Protein AF-A0A139D0Y2-F1 (afdb_monomer_lite)

Foldseek 3Di:
DAEEEEADQDPVVVVVVCPPDDPVYDYHYHRDDVVSVVCCVVPVHPYYDD

Secondary structure (DSSP, 8-state):
-EEEEEE---HHHHHHHTTSS-TTEEEEEESSHHHHHHHHHHH--SEEE-

Structure (mmCIF, N/CA/C/O backbone):
data_AF-A0A139D0Y2-F1
#
_entry.id   AF-A0A139D0Y2-F1
#
loop_
_atom_site.group_PDB
_atom_site.id
_atom_site.type_symbol
_atom_site.label_atom_id
_atom_site.label_alt_id
_atom_site.label_comp_id
_atom_site.label_asym_id
_atom_site.label_entity_i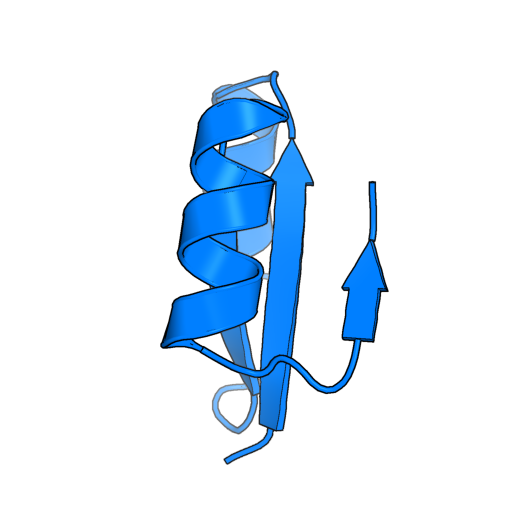d
_atom_site.label_seq_id
_atom_site.pdbx_PDB_ins_code
_atom_site.Cartn_x
_atom_site.Cartn_y
_atom_site.Cartn_z
_atom_site.occupancy
_atom_site.B_iso_or_equiv
_atom_site.auth_seq_id
_atom_site.auth_comp_id
_atom_site.auth_asym_id
_atom_site.auth_atom_id
_atom_site.pdbx_PDB_model_num
ATOM 1 N N . MET A 1 1 ? -5.575 -4.036 13.837 1.00 73.94 1 MET A N 1
ATOM 2 C CA . MET A 1 1 ? -5.180 -2.829 13.082 1.00 73.94 1 MET A CA 1
ATOM 3 C C . MET A 1 1 ? -5.995 -2.792 11.805 1.00 73.94 1 MET A C 1
ATOM 5 O O . MET A 1 1 ? -6.403 -3.861 11.359 1.00 73.94 1 MET A O 1
ATOM 9 N N . LYS A 1 2 ? -6.326 -1.606 11.286 1.00 89.88 2 LYS A N 1
ATOM 10 C CA . LYS A 1 2 ? -7.119 -1.502 10.054 1.00 89.88 2 LYS A CA 1
ATOM 11 C C . LYS A 1 2 ? -6.184 -1.514 8.852 1.00 89.88 2 LYS A C 1
ATOM 13 O O . LYS A 1 2 ? -5.212 -0.771 8.851 1.00 89.88 2 LYS A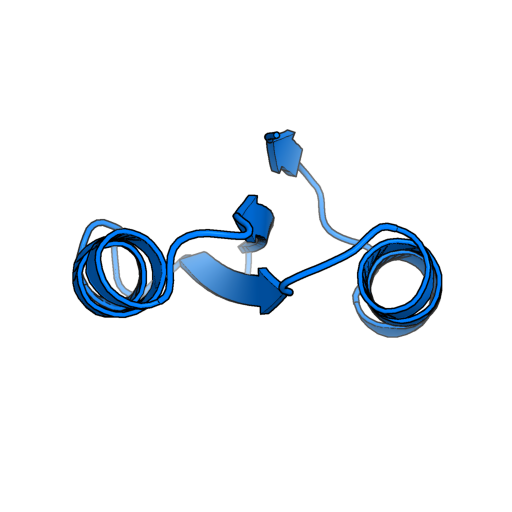 O 1
ATOM 18 N N . HIS A 1 3 ? -6.463 -2.347 7.854 1.00 93.75 3 HIS A N 1
ATOM 19 C CA . HIS A 1 3 ? -5.634 -2.455 6.650 1.00 93.75 3 HIS A CA 1
ATOM 20 C C . HIS A 1 3 ? -6.276 -1.710 5.479 1.00 93.75 3 HIS A C 1
ATOM 22 O O . HIS A 1 3 ? -7.443 -1.952 5.151 1.00 93.75 3 HIS A O 1
ATOM 28 N N . LEU A 1 4 ? -5.484 -0.856 4.832 1.00 94.75 4 LEU A N 1
ATOM 29 C CA . LEU A 1 4 ? -5.828 -0.149 3.602 1.00 94.75 4 LEU A CA 1
ATOM 30 C C . LEU A 1 4 ? -4.888 -0.595 2.477 1.00 94.75 4 LEU A C 1
ATOM 32 O O . LEU A 1 4 ? -3.667 -0.523 2.619 1.00 94.75 4 LEU A O 1
ATOM 36 N N . LEU A 1 5 ? -5.460 -1.024 1.351 1.00 96.31 5 LEU A N 1
ATOM 37 C CA . LEU A 1 5 ? -4.716 -1.299 0.122 1.00 96.31 5 LEU A CA 1
ATOM 38 C C . LEU A 1 5 ? -5.003 -0.206 -0.913 1.00 96.31 5 LEU A C 1
ATOM 40 O O . LEU A 1 5 ? -6.158 0.013 -1.277 1.00 96.31 5 LEU A O 1
ATOM 44 N N . ILE A 1 6 ? -3.950 0.444 -1.398 1.00 95.69 6 ILE A N 1
ATOM 45 C CA . ILE A 1 6 ? -4.000 1.457 -2.455 1.00 95.69 6 ILE A CA 1
ATOM 46 C C . ILE A 1 6 ? -3.290 0.906 -3.689 1.00 95.69 6 ILE A C 1
ATOM 48 O O . ILE A 1 6 ? -2.174 0.393 -3.579 1.00 95.69 6 ILE A O 1
ATOM 52 N N . VAL A 1 7 ? -3.926 1.007 -4.852 1.00 96.31 7 VAL A N 1
ATOM 53 C CA . VAL A 1 7 ? -3.296 0.716 -6.145 1.00 96.31 7 VAL A CA 1
ATOM 54 C C . VAL A 1 7 ? -3.002 2.048 -6.821 1.00 96.31 7 VAL A C 1
ATOM 56 O O . VAL A 1 7 ? -3.928 2.804 -7.043 1.00 96.31 7 VAL A O 1
ATOM 59 N N . GLU A 1 8 ? -1.740 2.344 -7.109 1.00 96.19 8 GLU A N 1
ATOM 60 C CA . GLU A 1 8 ? -1.312 3.628 -7.680 1.00 96.19 8 GLU A CA 1
ATOM 61 C C . GLU A 1 8 ? -0.084 3.391 -8.561 1.00 96.19 8 GLU A C 1
ATOM 63 O O . GLU A 1 8 ? 0.921 2.873 -8.070 1.00 96.19 8 GLU A O 1
ATOM 68 N N . ASP A 1 9 ? -0.146 3.729 -9.847 1.00 95.12 9 ASP A N 1
ATOM 69 C CA . ASP A 1 9 ? 0.936 3.473 -10.802 1.00 95.12 9 ASP A CA 1
ATOM 70 C C . ASP A 1 9 ? 1.978 4.601 -10.843 1.00 95.12 9 ASP A C 1
ATOM 72 O O . ASP A 1 9 ? 3.124 4.351 -11.235 1.00 95.12 9 ASP A O 1
ATOM 76 N N . ASP A 1 10 ? 1.644 5.800 -10.352 1.00 95.19 10 ASP A N 1
ATOM 77 C CA . ASP A 1 10 ? 2.581 6.914 -10.256 1.00 95.19 10 ASP A CA 1
ATOM 78 C C . ASP A 1 10 ? 3.471 6.814 -8.995 1.00 95.19 10 ASP A C 1
ATOM 80 O O . ASP A 1 10 ? 3.005 6.966 -7.858 1.00 95.19 10 ASP A O 1
ATOM 84 N N . PRO A 1 11 ? 4.796 6.621 -9.138 1.00 90.75 11 PRO A N 1
ATOM 85 C CA . PRO A 1 11 ? 5.698 6.478 -7.995 1.00 90.75 11 PRO A CA 1
ATOM 86 C C . PRO A 1 11 ? 5.815 7.757 -7.149 1.00 90.75 11 PRO A C 1
ATOM 88 O O . PRO A 1 11 ? 6.128 7.683 -5.955 1.00 90.75 11 PRO A O 1
ATOM 91 N N . GLY A 1 12 ? 5.558 8.928 -7.742 1.00 91.75 12 GLY A N 1
ATOM 92 C CA . GLY A 1 12 ? 5.502 10.201 -7.033 1.00 91.75 12 GLY A CA 1
ATOM 93 C C . GLY A 1 12 ? 4.343 10.229 -6.039 1.00 91.75 12 GLY A C 1
ATOM 94 O O . GLY A 1 12 ? 4.554 10.568 -4.871 1.00 91.75 12 GLY A O 1
ATOM 95 N N . LEU A 1 13 ? 3.156 9.797 -6.462 1.00 91.31 13 LEU A N 1
ATOM 96 C CA . LEU A 1 13 ? 1.969 9.682 -5.613 1.00 91.31 13 LEU A CA 1
ATOM 97 C C . LEU A 1 13 ? 2.122 8.593 -4.542 1.00 91.31 13 LEU A C 1
ATOM 99 O O . LEU A 1 13 ? 1.837 8.853 -3.369 1.00 91.31 13 LEU A O 1
ATOM 103 N N . GLN A 1 14 ? 2.690 7.427 -4.876 1.00 90.50 14 GLN A N 1
ATOM 104 C CA . GLN A 1 14 ? 2.929 6.356 -3.892 1.00 90.50 14 GLN A CA 1
ATOM 105 C C . GLN A 1 14 ? 3.765 6.816 -2.687 1.00 90.50 14 GLN A C 1
ATOM 107 O O . GLN A 1 14 ? 3.569 6.351 -1.559 1.00 90.50 14 GLN A O 1
ATOM 112 N N . SER A 1 15 ? 4.746 7.695 -2.920 1.00 86.81 15 SER A N 1
ATOM 113 C CA . SER A 1 15 ? 5.611 8.216 -1.857 1.00 86.81 15 SER A CA 1
ATOM 114 C C . SER A 1 15 ? 4.861 9.135 -0.888 1.00 86.81 15 SER A C 1
ATOM 116 O O . SER A 1 15 ? 5.141 9.115 0.310 1.00 86.81 15 SER A O 1
ATOM 118 N N . GLN A 1 16 ? 3.874 9.880 -1.390 1.00 87.69 16 GLN A N 1
ATOM 119 C CA . GLN A 1 16 ? 3.065 10.814 -0.609 1.00 87.69 16 GLN A CA 1
ATOM 120 C C . GLN A 1 16 ? 2.033 10.063 0.237 1.00 87.69 16 GLN A C 1
ATOM 122 O O . GLN A 1 16 ? 1.901 10.323 1.432 1.00 87.69 16 GLN A O 1
ATOM 127 N N . MET A 1 17 ? 1.373 9.061 -0.351 1.00 86.94 17 MET A N 1
ATOM 128 C CA . MET A 1 17 ? 0.298 8.293 0.290 1.00 86.94 17 MET A CA 1
ATOM 129 C C . MET A 1 17 ? 0.733 7.546 1.558 1.00 86.94 17 MET A C 1
ATOM 131 O O . MET A 1 17 ? -0.076 7.376 2.470 1.00 86.94 17 MET A O 1
ATOM 135 N N . ARG A 1 18 ? 2.006 7.133 1.659 1.00 74.50 18 ARG A N 1
ATOM 136 C CA . ARG A 1 18 ? 2.539 6.433 2.845 1.00 74.50 18 ARG A CA 1
ATOM 137 C C . ARG A 1 18 ? 2.457 7.247 4.14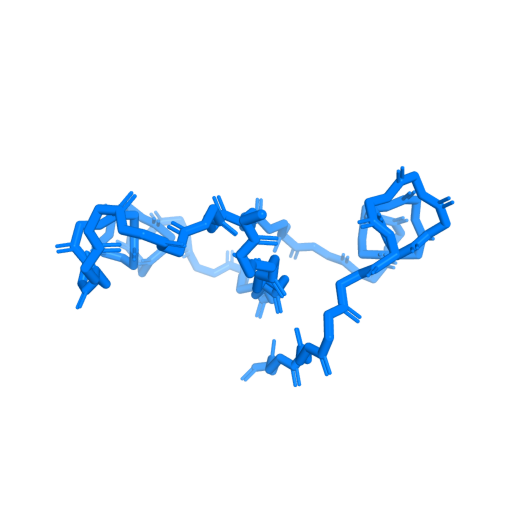1 1.00 74.50 18 ARG A C 1
ATOM 139 O O . ARG A 1 18 ? 2.505 6.651 5.209 1.00 74.50 18 ARG A O 1
ATOM 146 N N . TRP A 1 19 ? 2.322 8.570 4.053 1.00 80.56 19 TRP A N 1
ATOM 147 C CA . TRP A 1 19 ? 2.332 9.475 5.209 1.00 80.56 19 TRP A CA 1
ATOM 148 C C . TRP A 1 19 ? 0.982 10.153 5.470 1.00 80.56 19 TRP A C 1
ATOM 150 O O . TRP A 1 19 ? 0.865 10.951 6.395 1.00 80.56 19 TRP A O 1
ATOM 160 N N . CYS A 1 20 ? -0.035 9.877 4.650 1.00 83.88 20 CYS A N 1
ATOM 161 C CA . CYS A 1 20 ? -1.312 10.593 4.696 1.00 83.88 20 CYS A CA 1
ATOM 162 C C . CYS A 1 20 ? -2.295 10.070 5.752 1.00 83.88 20 CYS A C 1
ATOM 164 O O . CYS A 1 20 ? -3.283 10.745 6.041 1.00 83.88 20 CYS A O 1
ATOM 166 N N . PHE A 1 21 ? -2.066 8.877 6.297 1.00 87.69 21 PHE A N 1
ATOM 167 C CA . PHE A 1 21 ? -3.014 8.192 7.172 1.00 87.69 21 PHE A CA 1
ATOM 168 C C . PHE A 1 21 ? -2.507 8.128 8.610 1.00 87.69 21 PHE A C 1
ATOM 170 O O . PHE A 1 21 ? -1.308 8.213 8.872 1.00 87.69 21 PHE A O 1
ATOM 177 N N . SER A 1 22 ? -3.443 8.007 9.547 1.00 86.62 22 SER A N 1
ATOM 178 C CA . SER A 1 22 ? -3.141 7.878 10.967 1.00 86.62 22 SER A CA 1
ATOM 179 C C . SER A 1 22 ? -2.400 6.570 11.269 1.00 86.62 22 SER A C 1
ATOM 181 O O . SER A 1 22 ? -2.569 5.572 10.571 1.00 86.62 22 SER A O 1
ATOM 183 N N . GLU A 1 23 ? -1.589 6.566 12.331 1.00 85.81 23 GLU A N 1
ATOM 184 C CA . GLU A 1 23 ? -0.723 5.430 12.701 1.00 85.81 23 GLU A CA 1
ATOM 185 C C . GLU A 1 23 ? -1.490 4.131 13.036 1.00 85.81 23 GLU A C 1
ATOM 187 O O . GLU A 1 23 ? -0.901 3.054 13.076 1.00 85.81 23 GLU A O 1
ATOM 192 N N . ASP A 1 24 ? -2.806 4.199 13.268 1.00 90.44 24 ASP A N 1
ATOM 193 C CA . ASP A 1 24 ? -3.678 3.038 13.489 1.00 90.44 24 ASP A CA 1
ATOM 194 C C . ASP A 1 24 ? -4.113 2.323 12.191 1.00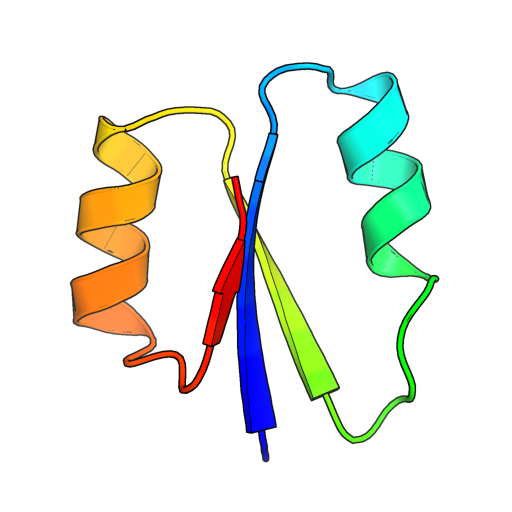 90.44 24 AS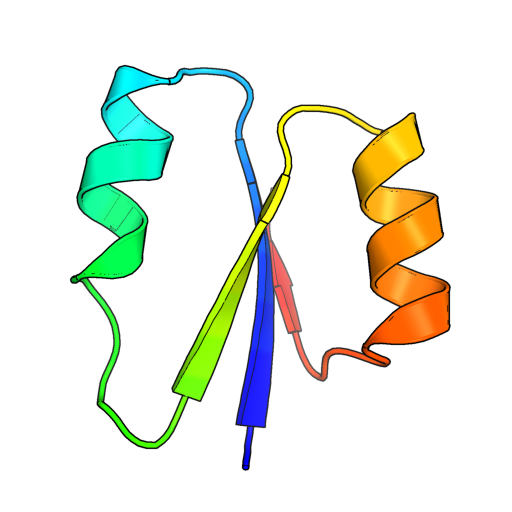P A C 1
ATOM 196 O O . ASP A 1 24 ? -4.759 1.263 12.251 1.00 90.44 24 ASP A O 1
ATOM 200 N N . ILE A 1 25 ? -3.749 2.882 11.029 1.00 91.06 25 ILE A N 1
ATOM 201 C CA . ILE A 1 25 ? -4.004 2.332 9.697 1.00 91.06 25 ILE A CA 1
ATOM 202 C C . ILE A 1 25 ? -2.695 1.812 9.097 1.00 91.06 25 ILE A C 1
ATOM 204 O O . ILE A 1 25 ? -1.768 2.568 8.818 1.00 91.06 25 ILE A O 1
ATOM 208 N N . GLU A 1 26 ? -2.647 0.512 8.819 1.00 91.75 26 GLU A N 1
ATOM 209 C CA . GLU A 1 26 ? -1.560 -0.080 8.045 1.00 91.75 26 GLU A CA 1
ATOM 210 C C . GLU A 1 26 ? -1.852 0.101 6.551 1.00 91.75 26 GLU A C 1
ATOM 212 O O . GLU A 1 26 ? -2.803 -0.470 6.004 1.00 91.75 26 GLU A O 1
ATOM 217 N N . VAL A 1 27 ? -1.040 0.928 5.894 1.00 92.44 27 VAL A N 1
ATOM 218 C CA . VAL A 1 27 ? -1.200 1.281 4.481 1.00 92.44 27 VAL A CA 1
ATOM 219 C C . VAL A 1 27 ? -0.250 0.451 3.626 1.00 92.44 27 VAL A C 1
ATOM 221 O O . VAL A 1 27 ? 0.969 0.508 3.779 1.00 92.44 27 VAL A O 1
ATOM 224 N N . SER A 1 28 ? -0.810 -0.289 2.673 1.00 94.25 28 SER A N 1
ATOM 225 C CA . SER A 1 28 ? -0.066 -0.986 1.626 1.00 94.25 28 SER A CA 1
ATOM 226 C C . SER A 1 28 ? -0.341 -0.342 0.276 1.00 94.25 28 SER A C 1
ATOM 228 O O . SER A 1 28 ? -1.493 -0.224 -0.127 1.00 94.25 28 SER A O 1
ATOM 230 N N . VAL A 1 29 ? 0.718 0.042 -0.434 1.00 95.19 29 VAL A N 1
ATOM 231 C CA . VAL A 1 29 ? 0.630 0.635 -1.775 1.00 95.19 29 VAL A CA 1
ATOM 232 C C . VAL A 1 29 ? 1.261 -0.318 -2.787 1.00 95.19 29 VAL A C 1
ATOM 234 O O . VAL A 1 29 ? 2.359 -0.828 -2.550 1.00 95.19 29 VAL A O 1
ATOM 237 N N . VAL A 1 30 ? 0.567 -0.574 -3.892 1.00 96.44 30 VAL A N 1
ATOM 238 C CA . VAL A 1 30 ? 1.003 -1.457 -4.983 1.00 96.44 30 VAL A CA 1
ATOM 239 C C . VAL A 1 30 ? 0.830 -0.761 -6.332 1.00 96.44 30 VAL A C 1
ATOM 241 O O . VAL A 1 30 ? -0.043 0.085 -6.474 1.00 96.44 30 VAL A O 1
ATOM 244 N N . ALA A 1 31 ? 1.653 -1.115 -7.321 1.00 96.44 31 ALA A N 1
ATOM 245 C CA . ALA A 1 31 ? 1.730 -0.369 -8.580 1.00 96.44 31 ALA A CA 1
ATOM 246 C C . ALA A 1 31 ? 0.794 -0.879 -9.682 1.00 96.44 31 ALA A C 1
ATOM 248 O O . ALA A 1 31 ? 0.569 -0.199 -10.676 1.00 96.44 31 ALA A O 1
ATOM 249 N N . ASP A 1 32 ? 0.298 -2.110 -9.558 1.00 96.06 32 ASP A N 1
ATOM 250 C CA . ASP A 1 32 ? -0.421 -2.752 -10.648 1.00 96.06 32 ASP A CA 1
ATOM 251 C C . ASP A 1 32 ? -1.446 -3.778 -10.160 1.00 96.06 32 ASP A C 1
ATOM 253 O O . ASP A 1 32 ? -1.508 -4.185 -8.996 1.00 96.06 32 ASP A O 1
ATOM 257 N N . ARG A 1 33 ? -2.257 -4.251 -11.105 1.00 96.56 33 ARG A N 1
ATOM 258 C CA . ARG A 1 33 ? -3.293 -5.253 -10.854 1.00 96.56 33 ARG A CA 1
ATOM 259 C C . ARG A 1 33 ? -2.737 -6.566 -10.293 1.00 96.56 33 ARG A C 1
ATOM 261 O O . ARG A 1 33 ? -3.396 -7.209 -9.476 1.00 96.56 33 ARG A O 1
ATOM 268 N N . THR A 1 34 ? -1.575 -7.011 -10.759 1.00 98.00 34 THR A N 1
ATOM 269 C CA . THR A 1 34 ? -1.008 -8.311 -10.374 1.00 98.00 34 THR A CA 1
ATOM 270 C C . THR A 1 34 ? -0.582 -8.291 -8.908 1.00 98.00 34 THR A C 1
ATOM 272 O O . THR A 1 34 ? -0.957 -9.173 -8.132 1.00 98.00 34 THR A O 1
ATOM 275 N N . SER A 1 35 ? 0.136 -7.244 -8.516 1.00 97.25 35 SER A N 1
ATOM 276 C CA . SER A 1 35 ? 0.546 -6.972 -7.143 1.00 97.25 35 SER A CA 1
ATOM 277 C C . SER A 1 35 ? -0.651 -6.682 -6.231 1.00 97.25 35 SER A C 1
ATOM 279 O O . SER A 1 35 ? -0.676 -7.188 -5.108 1.00 97.25 35 SER A O 1
ATOM 281 N N . ALA A 1 36 ? -1.697 -6.004 -6.719 1.00 96.75 36 ALA A N 1
ATOM 282 C CA . ALA A 1 36 ? -2.950 -5.811 -5.984 1.00 96.75 36 ALA A CA 1
ATOM 283 C C . ALA A 1 36 ? -3.660 -7.124 -5.649 1.00 96.75 36 ALA A C 1
ATOM 285 O O . ALA A 1 36 ? -4.054 -7.334 -4.505 1.00 96.75 36 ALA A O 1
ATOM 286 N N . LEU A 1 37 ? -3.775 -8.050 -6.604 1.00 97.12 37 LEU A N 1
ATOM 287 C CA . LEU A 1 37 ? -4.389 -9.356 -6.347 1.00 97.12 37 LEU A CA 1
ATOM 288 C C . LEU A 1 37 ? -3.586 -10.194 -5.344 1.00 97.12 37 LEU A C 1
ATOM 290 O O . LEU A 1 37 ? -4.172 -10.912 -4.532 1.00 97.12 37 LEU A O 1
ATOM 294 N N . ALA A 1 38 ? -2.255 -10.110 -5.388 1.00 97.81 38 ALA A N 1
ATOM 295 C CA . ALA A 1 38 ? -1.395 -10.769 -4.410 1.00 97.81 38 ALA A CA 1
ATOM 296 C C . ALA A 1 38 ? -1.549 -10.146 -3.011 1.00 97.81 38 ALA A C 1
ATOM 298 O O . ALA A 1 38 ? -1.680 -10.871 -2.024 1.00 97.81 38 ALA A O 1
ATOM 299 N N . ALA A 1 39 ? -1.576 -8.814 -2.925 1.00 96.50 39 ALA A N 1
ATOM 300 C CA . ALA A 1 39 ? -1.755 -8.082 -1.675 1.00 96.50 39 ALA A CA 1
ATOM 301 C C . ALA A 1 39 ? -3.139 -8.324 -1.061 1.00 96.50 39 ALA A C 1
ATOM 303 O O . ALA A 1 39 ? -3.220 -8.605 0.129 1.00 96.50 39 ALA A O 1
ATOM 304 N N . LEU A 1 40 ? -4.203 -8.320 -1.868 1.00 96.00 40 LEU A N 1
ATOM 305 C CA . LEU A 1 40 ? -5.575 -8.583 -1.428 1.00 96.00 40 LEU A CA 1
ATOM 306 C C . LEU A 1 40 ? -5.690 -9.929 -0.698 1.00 96.00 40 LEU A C 1
ATOM 308 O O . LEU A 1 40 ? -6.280 -10.000 0.373 1.00 96.00 40 LEU A O 1
ATOM 312 N N . ARG A 1 41 ? -5.080 -10.985 -1.253 1.00 95.50 41 ARG A N 1
ATOM 313 C CA . ARG A 1 41 ? -5.087 -12.334 -0.659 1.00 95.50 41 ARG A CA 1
ATOM 314 C C . ARG A 1 41 ? -4.219 -12.454 0.591 1.00 95.50 41 ARG A C 1
ATOM 316 O O . ARG A 1 41 ? -4.495 -13.299 1.429 1.00 95.50 41 ARG A O 1
ATOM 323 N N . ARG A 1 42 ? -3.138 -11.675 0.678 1.00 95.44 42 ARG A N 1
ATOM 324 C CA . ARG A 1 42 ? -2.182 -11.742 1.794 1.00 95.44 42 ARG A CA 1
ATOM 325 C C . ARG A 1 42 ? -2.626 -10.907 2.990 1.00 95.44 42 ARG A C 1
ATOM 327 O O . ARG A 1 42 ? -2.361 -11.288 4.122 1.00 95.44 42 ARG A O 1
ATOM 334 N N . LEU A 1 43 ? -3.200 -9.739 2.719 1.00 95.00 43 LEU A N 1
ATOM 335 C CA . LEU A 1 43 ? -3.429 -8.694 3.713 1.00 95.00 43 LEU A CA 1
ATOM 336 C C . LEU A 1 43 ? -4.881 -8.598 4.168 1.00 95.00 43 LEU A C 1
ATOM 338 O O . LEU A 1 43 ? -5.121 -7.952 5.183 1.00 95.00 43 LEU A O 1
ATOM 342 N N . GLU A 1 44 ? -5.817 -9.175 3.408 1.00 95.25 44 GLU A N 1
ATOM 343 C CA . GLU A 1 44 ? -7.262 -9.098 3.658 1.00 95.25 44 GLU A CA 1
ATOM 344 C C . GLU A 1 44 ? -7.716 -7.673 4.060 1.00 95.25 44 GLU A C 1
ATOM 346 O O . GLU A 1 44 ? -8.293 -7.472 5.131 1.00 95.25 44 GLU A O 1
ATOM 351 N N . PRO A 1 45 ? -7.406 -6.644 3.240 1.00 95.06 45 PRO A N 1
ATOM 352 C CA . PRO A 1 45 ? -7.677 -5.258 3.588 1.00 95.06 45 PRO A CA 1
ATOM 353 C C . PRO A 1 45 ? -9.178 -4.996 3.702 1.00 95.06 45 PRO A C 1
ATOM 355 O O . PRO A 1 45 ? -9.985 -5.526 2.940 1.00 95.06 45 PRO A O 1
ATOM 358 N N . GLN A 1 46 ? -9.552 -4.116 4.627 1.00 94.06 46 GLN A N 1
ATOM 359 C CA . GLN A 1 46 ? -10.956 -3.752 4.836 1.00 94.06 46 GLN A CA 1
ATOM 360 C C . GLN A 1 46 ? -11.465 -2.792 3.761 1.00 94.06 46 GLN A C 1
ATOM 362 O O . GLN A 1 46 ? -12.664 -2.732 3.498 1.00 94.06 46 GLN A O 1
ATOM 367 N N . VAL A 1 47 ? -10.555 -2.018 3.171 1.00 90.50 47 VAL A N 1
ATOM 368 C CA . VAL A 1 47 ? -10.847 -1.024 2.142 1.00 90.50 47 VAL A CA 1
ATOM 369 C C . VAL A 1 47 ? -9.786 -1.117 1.054 1.00 90.50 47 VAL A C 1
ATOM 371 O O . VAL A 1 47 ? -8.596 -1.277 1.338 1.00 90.50 47 VAL A O 1
ATOM 374 N N . VAL A 1 48 ? -10.236 -0.995 -0.191 1.00 85.12 48 VAL A N 1
ATOM 375 C CA . VAL A 1 48 ? -9.382 -0.881 -1.372 1.00 85.12 48 VAL A CA 1
ATOM 376 C C . VAL A 1 48 ? -9.770 0.393 -2.110 1.00 85.12 48 VAL A C 1
ATOM 378 O O . VAL A 1 48 ? -10.958 0.623 -2.336 1.00 85.12 48 VAL A O 1
ATOM 381 N N . THR A 1 49 ? -8.782 1.200 -2.489 1.00 85.81 49 THR A N 1
ATOM 382 C CA . THR A 1 49 ? -8.966 2.341 -3.397 1.00 85.81 49 THR A CA 1
ATOM 383 C C . THR A 1 49 ? -7.990 2.242 -4.567 1.00 85.81 49 THR A C 1
ATOM 385 O O . THR A 1 49 ? -6.903 1.673 -4.424 1.00 85.81 49 THR A O 1
ATOM 388 N N . LEU A 1 50 ? -8.437 2.734 -5.720 1.00 85.19 50 LEU A N 1
ATOM 389 C CA . LEU A 1 50 ? -7.726 2.764 -6.999 1.00 85.19 50 LEU A CA 1
ATOM 390 C C . LEU A 1 50 ? -7.271 4.187 -7.315 1.00 85.19 50 LEU A C 1
ATOM 392 O O . LEU A 1 50 ? -7.918 5.116 -6.773 1.00 85.19 50 LEU A O 1
#

Radius of gyration: 10.2 Å; chains: 1; bounding box: 17×23×24 Å

pLDDT: mean 91.78, std 5.59, range [73.94, 98.0]

Sequence (50 aa):
MKHLLIVEDDPGLQSQMRWCFSEDIEVSVVADRTSALAA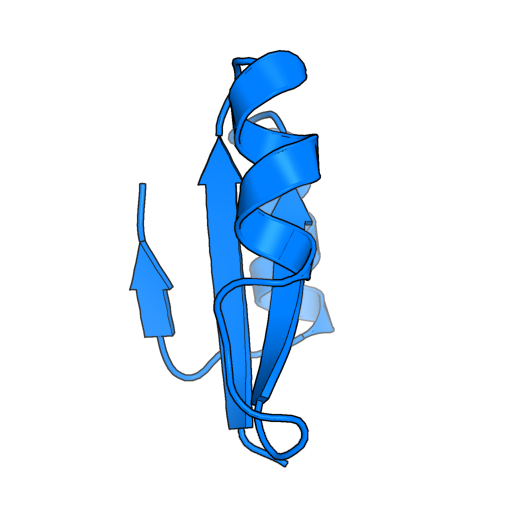LRRLEPQVVTL